Protein AF-A0A5C8T7D6-F1 (afdb_monomer)

Sequence (81 aa):
MSEPTEADVLARAKRTFIEKNHDDRAWDAGFTEREARHGHSVACLTELERQEYLEQARHELRTSSPAERLDRCKTGRKGIE

Structure (mmCIF, N/CA/C/O backbone):
data_AF-A0A5C8T7D6-F1
#
_entry.id   AF-A0A5C8T7D6-F1
#
loop_
_atom_site.group_PDB
_atom_site.id
_atom_site.type_symbol
_atom_site.label_atom_id
_atom_site.label_alt_id
_atom_site.label_comp_id
_atom_site.label_asym_id
_atom_site.label_entity_id
_atom_site.label_seq_id
_atom_site.pdbx_PDB_ins_code
_atom_site.Cartn_x
_atom_site.Cartn_y
_atom_site.Cartn_z
_atom_site.occupancy
_atom_site.B_iso_or_equiv
_atom_site.auth_seq_id
_atom_site.auth_comp_id
_atom_site.auth_asym_id
_atom_site.auth_atom_id
_atom_site.pdbx_PDB_model_num
ATOM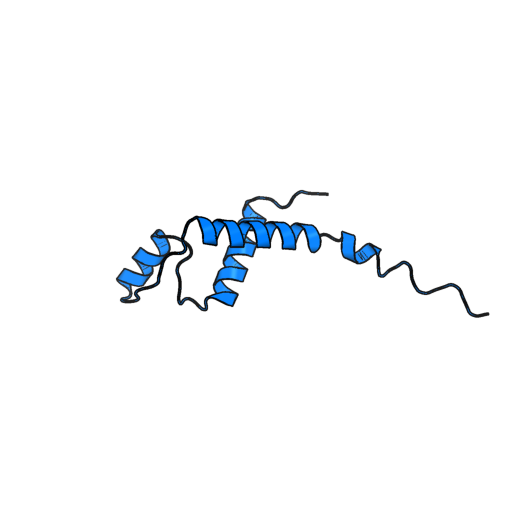 1 N N . MET A 1 1 ? 15.477 -0.429 -21.442 1.00 45.31 1 MET A N 1
ATOM 2 C CA . MET A 1 1 ? 15.141 -0.884 -20.079 1.00 45.31 1 MET A CA 1
ATOM 3 C C . MET A 1 1 ? 13.708 -0.464 -19.853 1.00 45.31 1 MET A C 1
ATOM 5 O O . MET A 1 1 ? 13.455 0.730 -19.924 1.00 45.31 1 MET A O 1
ATOM 9 N N . SER A 1 2 ? 12.774 -1.406 -19.746 1.00 56.66 2 SER A N 1
ATOM 10 C CA . SER A 1 2 ? 11.367 -1.060 -19.541 1.00 56.66 2 SER A CA 1
ATOM 11 C C . SER A 1 2 ? 11.211 -0.544 -18.120 1.00 56.66 2 SER A C 1
ATOM 13 O O . SER A 1 2 ? 11.554 -1.252 -17.174 1.00 56.66 2 SER A O 1
ATOM 15 N N . GLU A 1 3 ? 10.769 0.701 -17.974 1.00 62.75 3 GLU A N 1
ATOM 16 C CA . GLU A 1 3 ? 10.384 1.228 -16.671 1.00 62.75 3 GLU A CA 1
ATOM 17 C C . GLU A 1 3 ? 9.304 0.314 -16.068 1.00 62.75 3 GLU A C 1
ATOM 19 O O . GLU A 1 3 ? 8.445 -0.179 -16.811 1.00 62.75 3 GLU A O 1
ATOM 24 N N . PRO A 1 4 ? 9.352 0.025 -14.755 1.00 7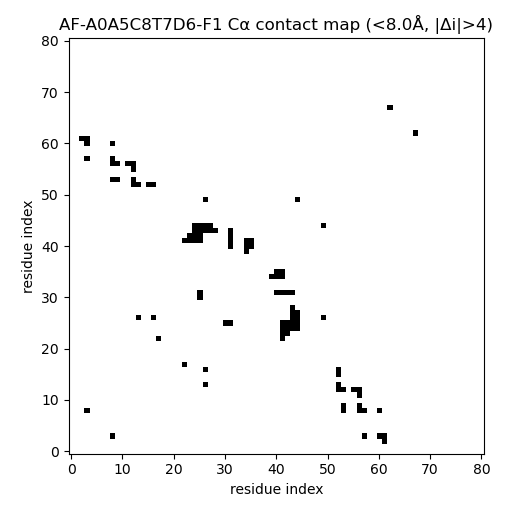0.62 4 PRO A N 1
ATOM 25 C CA . PRO A 1 4 ? 8.318 -0.775 -14.121 1.00 70.62 4 PRO A CA 1
ATOM 26 C C . PRO A 1 4 ? 6.979 -0.063 -14.294 1.00 70.62 4 PRO A C 1
ATOM 28 O O . PRO A 1 4 ? 6.826 1.100 -13.919 1.00 70.62 4 PRO A O 1
ATOM 31 N N . THR A 1 5 ? 6.021 -0.759 -14.902 1.00 82.75 5 THR A N 1
ATOM 32 C CA . THR A 1 5 ? 4.673 -0.216 -15.078 1.00 82.75 5 THR A CA 1
ATOM 33 C C . THR A 1 5 ? 4.017 0.001 -13.718 1.00 82.75 5 THR A C 1
ATOM 35 O O . THR A 1 5 ? 4.280 -0.736 -12.767 1.00 82.75 5 THR A O 1
ATOM 38 N N . GLU A 1 6 ? 3.126 0.987 -13.622 1.00 81.38 6 GLU A N 1
ATOM 39 C CA . GLU A 1 6 ? 2.392 1.275 -12.381 1.00 81.38 6 GLU A CA 1
ATOM 40 C C . GLU A 1 6 ? 1.644 0.044 -11.849 1.00 81.38 6 GLU A C 1
ATOM 42 O O . GLU A 1 6 ? 1.558 -0.159 -10.639 1.00 81.38 6 GLU A O 1
ATOM 47 N N . ALA A 1 7 ? 1.170 -0.827 -12.746 1.00 84.12 7 ALA A N 1
ATOM 48 C CA . ALA A 1 7 ? 0.550 -2.099 -12.391 1.00 84.12 7 ALA A CA 1
ATOM 49 C C . ALA A 1 7 ? 1.517 -3.055 -11.666 1.00 84.12 7 ALA A C 1
ATOM 51 O O . ALA A 1 7 ? 1.118 -3.708 -10.702 1.00 84.12 7 ALA A O 1
ATOM 52 N N . ASP A 1 8 ? 2.779 -3.114 -12.094 1.00 83.81 8 ASP A N 1
ATOM 53 C CA . ASP A 1 8 ? 3.811 -3.964 -11.490 1.00 83.81 8 ASP A CA 1
ATOM 54 C C . ASP A 1 8 ? 4.209 -3.442 -10.102 1.00 83.81 8 ASP A C 1
ATOM 56 O O . ASP A 1 8 ? 4.249 -4.194 -9.125 1.00 83.81 8 ASP A O 1
ATOM 60 N N . VAL A 1 9 ? 4.368 -2.116 -9.986 1.00 86.56 9 VAL A N 1
ATOM 61 C CA . VAL A 1 9 ? 4.604 -1.424 -8.709 1.00 86.56 9 VAL A CA 1
ATOM 62 C C . VAL A 1 9 ? 3.458 -1.697 -7.733 1.00 86.56 9 VAL A C 1
ATOM 64 O O . VAL A 1 9 ? 3.702 -2.079 -6.590 1.00 86.56 9 VAL A O 1
ATOM 67 N N . LEU A 1 10 ? 2.205 -1.573 -8.181 1.00 86.44 10 LEU A N 1
ATOM 68 C CA . LEU A 1 10 ? 1.020 -1.856 -7.367 1.00 86.44 10 LEU A CA 1
ATOM 69 C C . LEU A 1 10 ? 0.947 -3.322 -6.927 1.00 86.44 10 LEU A C 1
ATOM 71 O O . LEU A 1 10 ? 0.640 -3.595 -5.766 1.00 86.44 10 LEU A O 1
ATOM 75 N N . ALA A 1 11 ? 1.209 -4.268 -7.830 1.00 87.06 11 ALA A N 1
ATOM 76 C CA . ALA A 1 11 ? 1.185 -5.692 -7.513 1.00 87.06 11 ALA A CA 1
ATOM 77 C C . ALA A 1 11 ? 2.264 -6.056 -6.483 1.00 87.06 11 ALA A C 1
ATOM 79 O O . ALA A 1 11 ? 1.990 -6.782 -5.523 1.00 87.06 11 ALA A O 1
ATOM 80 N N . ARG A 1 12 ? 3.474 -5.510 -6.645 1.00 86.25 12 ARG A N 1
ATOM 81 C CA . ARG A 1 12 ? 4.583 -5.710 -5.710 1.00 86.25 12 ARG A CA 1
ATOM 82 C C . ARG A 1 12 ? 4.291 -5.076 -4.350 1.00 86.25 12 ARG A C 1
ATOM 84 O O . ARG A 1 12 ? 4.426 -5.760 -3.342 1.00 86.25 12 ARG A O 1
ATOM 91 N N . ALA A 1 13 ? 3.811 -3.833 -4.327 1.00 88.75 13 ALA A N 1
ATOM 92 C CA . ALA A 1 13 ? 3.456 -3.118 -3.102 1.00 88.75 13 ALA A CA 1
ATOM 93 C C . ALA A 1 13 ? 2.384 -3.863 -2.290 1.00 88.75 13 ALA A C 1
ATOM 95 O O . ALA A 1 13 ? 2.567 -4.100 -1.097 1.00 88.75 13 ALA A O 1
ATOM 96 N N . LYS A 1 14 ? 1.309 -4.324 -2.947 1.00 85.56 14 LYS A N 1
ATOM 97 C CA . LYS A 1 14 ? 0.254 -5.130 -2.307 1.00 85.56 14 LYS A CA 1
ATOM 98 C C . LYS A 1 14 ? 0.787 -6.442 -1.737 1.00 85.56 14 LYS A C 1
ATOM 100 O O . LYS A 1 14 ? 0.363 -6.862 -0.667 1.00 85.56 14 LYS A O 1
ATOM 105 N N . ARG A 1 15 ? 1.723 -7.092 -2.430 1.00 84.94 15 ARG A N 1
ATOM 106 C CA . ARG A 1 15 ? 2.331 -8.340 -1.960 1.00 84.94 15 ARG A CA 1
ATOM 107 C C . ARG A 1 15 ? 3.193 -8.119 -0.714 1.00 84.94 15 ARG A C 1
ATOM 109 O O . ARG A 1 15 ? 3.039 -8.862 0.249 1.00 84.94 15 ARG A O 1
ATOM 116 N N . THR A 1 16 ? 4.031 -7.082 -0.709 1.00 84.44 16 THR A N 1
ATOM 117 C CA . THR A 1 16 ? 4.832 -6.691 0.465 1.00 84.44 16 THR A CA 1
ATOM 118 C C . THR A 1 16 ? 3.939 -6.291 1.638 1.00 84.44 16 THR A C 1
ATOM 120 O O . THR A 1 16 ? 4.229 -6.622 2.784 1.00 84.44 16 THR A O 1
ATOM 123 N N . PHE A 1 17 ? 2.826 -5.613 1.360 1.00 84.06 17 PHE A N 1
ATOM 124 C CA . PHE A 1 17 ? 1.832 -5.274 2.367 1.00 84.06 17 PHE A CA 1
ATOM 125 C C . PHE A 1 17 ? 1.230 -6.516 3.036 1.00 84.06 17 PHE A C 1
ATOM 127 O O . PHE A 1 17 ? 1.244 -6.591 4.263 1.00 84.06 17 PHE A O 1
ATOM 134 N N . ILE A 1 18 ? 0.762 -7.494 2.252 1.00 83.56 18 ILE A N 1
ATOM 135 C CA . ILE A 1 18 ? 0.202 -8.754 2.773 1.00 83.56 18 ILE A CA 1
ATOM 136 C C . ILE A 1 18 ? 1.249 -9.494 3.615 1.00 83.56 18 ILE A C 1
ATOM 138 O O . ILE A 1 18 ? 0.950 -9.940 4.719 1.00 83.56 18 ILE A O 1
ATOM 142 N N . GLU A 1 19 ? 2.489 -9.570 3.127 1.00 82.31 19 GLU A N 1
ATOM 143 C CA . GLU A 1 19 ? 3.592 -10.232 3.831 1.00 82.31 19 GLU A C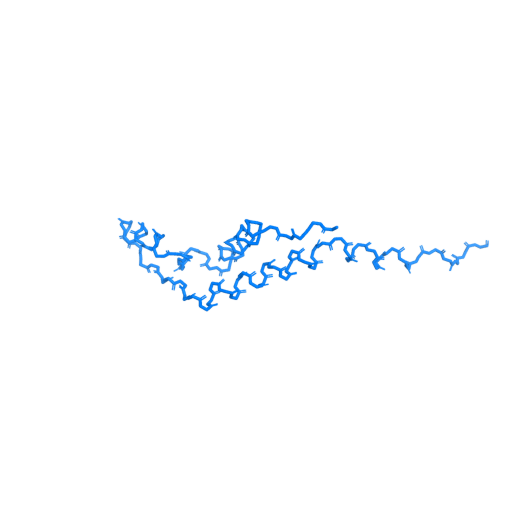A 1
ATOM 144 C C . GLU A 1 19 ? 3.927 -9.558 5.170 1.00 82.31 19 GLU A C 1
ATOM 146 O O . GLU A 1 19 ? 4.193 -10.251 6.146 1.00 82.31 19 GLU A O 1
ATOM 151 N N . LYS A 1 20 ? 3.890 -8.220 5.240 1.00 79.62 20 LYS A N 1
ATOM 152 C CA . LYS A 1 20 ? 4.225 -7.475 6.464 1.00 79.62 20 LYS A CA 1
ATOM 153 C C . LYS A 1 20 ? 3.080 -7.340 7.465 1.00 79.62 20 LYS A C 1
ATOM 155 O O . LYS A 1 20 ? 3.352 -7.226 8.655 1.00 79.62 20 LYS A O 1
ATOM 160 N N . ASN A 1 21 ? 1.833 -7.279 6.999 1.00 77.38 21 ASN A N 1
ATOM 161 C CA . ASN A 1 21 ? 0.679 -6.941 7.842 1.00 77.38 21 ASN A CA 1
ATOM 162 C C . ASN A 1 21 ? -0.194 -8.157 8.177 1.00 77.38 21 ASN A C 1
ATOM 164 O O . ASN A 1 21 ? -1.066 -8.022 9.023 1.00 77.38 21 ASN A O 1
ATOM 168 N N . HIS A 1 22 ? 0.035 -9.328 7.562 1.00 69.12 22 HIS A N 1
ATOM 169 C CA . HIS A 1 22 ? -0.665 -10.581 7.889 1.00 69.12 22 HIS A CA 1
ATOM 170 C C . HIS A 1 22 ? -2.202 -10.447 7.979 1.00 69.12 22 HIS A C 1
ATOM 172 O O . HIS A 1 22 ? -2.818 -11.040 8.858 1.00 69.12 22 HIS A O 1
ATOM 178 N N . ASP A 1 23 ? -2.817 -9.669 7.080 1.00 64.56 23 ASP A N 1
ATOM 179 C CA . ASP A 1 23 ? -4.270 -9.393 7.050 1.00 64.56 23 ASP A CA 1
ATOM 180 C C . ASP A 1 23 ? -4.839 -8.585 8.239 1.00 64.56 23 ASP A C 1
ATOM 182 O O . ASP A 1 23 ? -6.039 -8.339 8.303 1.00 64.56 23 ASP A O 1
ATOM 186 N N . ASP A 1 24 ? -4.000 -8.077 9.146 1.00 73.94 24 ASP A N 1
ATOM 187 C CA . ASP A 1 24 ? -4.447 -7.251 10.283 1.00 73.94 24 ASP A CA 1
ATOM 188 C C . ASP A 1 24 ? -4.898 -5.838 9.849 1.00 73.94 24 ASP A C 1
ATOM 190 O O . ASP A 1 24 ? -5.662 -5.144 10.525 1.00 73.94 24 ASP A O 1
ATOM 194 N N . ARG A 1 25 ? -4.441 -5.399 8.670 1.00 76.38 25 ARG A N 1
ATOM 195 C CA . ARG A 1 25 ? -4.721 -4.072 8.103 1.00 76.38 25 ARG A CA 1
ATOM 196 C C . ARG A 1 25 ? -5.255 -4.182 6.683 1.00 76.38 25 ARG A C 1
ATOM 198 O O . ARG A 1 25 ? -4.969 -5.136 5.962 1.00 76.38 25 ARG A O 1
ATOM 205 N N . ALA A 1 26 ? -5.976 -3.151 6.248 1.00 81.12 26 ALA A N 1
ATOM 206 C CA . ALA A 1 26 ? -6.551 -3.070 4.910 1.00 81.12 26 ALA A CA 1
ATOM 207 C C . ALA A 1 26 ? -5.798 -2.088 4.006 1.00 81.12 26 ALA A C 1
ATOM 209 O O . ALA A 1 26 ? -5.518 -0.950 4.382 1.00 81.12 26 ALA A O 1
ATOM 210 N N . TRP A 1 27 ? -5.535 -2.519 2.769 1.00 78.75 27 TRP A N 1
ATOM 211 C CA . TRP A 1 27 ? -4.897 -1.694 1.736 1.00 78.75 27 TRP A CA 1
ATOM 212 C C . TRP A 1 27 ? -5.798 -0.557 1.225 1.00 78.75 27 TRP A C 1
ATOM 214 O O . TRP A 1 27 ? -5.306 0.476 0.777 1.00 78.75 27 TRP A O 1
ATOM 224 N N . ASP A 1 28 ? -7.117 -0.763 1.242 1.00 78.25 28 ASP A N 1
ATOM 225 C CA . ASP A 1 28 ? -8.103 0.184 0.723 1.00 78.25 28 ASP A CA 1
ATOM 226 C C . ASP A 1 28 ? -9.405 0.096 1.529 1.00 78.25 28 ASP A C 1
ATOM 228 O O . ASP A 1 28 ? -9.750 -0.973 2.041 1.00 78.25 28 ASP A O 1
ATOM 232 N N . ALA A 1 29 ? -10.150 1.200 1.595 1.00 67.88 29 ALA A N 1
ATOM 233 C CA . ALA A 1 29 ? -11.426 1.272 2.302 1.00 67.88 29 ALA A CA 1
ATOM 234 C C . ALA A 1 29 ? -12.450 0.251 1.774 1.00 67.88 29 ALA A C 1
ATOM 236 O O . ALA A 1 29 ? -13.249 -0.275 2.548 1.00 67.88 29 ALA A O 1
ATOM 237 N N . GLY A 1 30 ? -12.383 -0.101 0.483 1.00 70.19 30 GLY A N 1
ATOM 238 C CA . GLY A 1 30 ? -13.229 -1.155 -0.083 1.00 70.19 30 GLY A CA 1
ATOM 2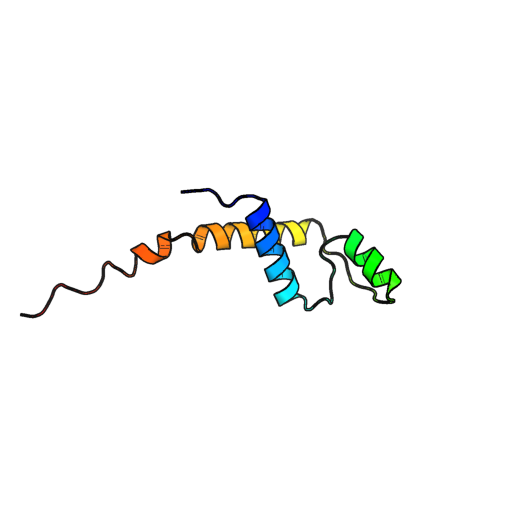39 C C . GLY A 1 30 ? -12.955 -2.549 0.500 1.00 70.19 30 GLY A C 1
ATOM 240 O O . GLY A 1 30 ? -13.856 -3.386 0.549 1.00 70.19 30 GLY A O 1
ATOM 241 N N . PHE A 1 31 ? -11.730 -2.806 0.969 1.00 68.56 31 PHE A N 1
ATOM 242 C CA . PHE A 1 31 ? -11.379 -4.059 1.639 1.00 68.56 31 PHE A CA 1
ATOM 243 C C . PHE A 1 31 ? -11.859 -4.056 3.092 1.00 68.56 31 PHE A C 1
ATOM 245 O O . PHE A 1 31 ? -12.446 -5.035 3.545 1.00 68.56 31 PHE A O 1
ATOM 252 N N . THR A 1 32 ? -11.717 -2.921 3.779 1.00 73.00 32 THR A N 1
ATOM 253 C CA . THR A 1 32 ? -12.240 -2.716 5.137 1.00 73.00 32 THR A CA 1
ATOM 254 C C . THR A 1 32 ? -13.746 -2.912 5.211 1.00 73.00 32 THR A C 1
ATOM 256 O O . THR A 1 32 ? -14.224 -3.563 6.131 1.00 73.00 32 THR A O 1
ATOM 259 N N . GLU A 1 33 ? -14.513 -2.409 4.238 1.00 74.19 33 GLU A N 1
ATOM 260 C CA . GLU A 1 33 ? -15.967 -2.613 4.218 1.00 74.19 33 GLU A CA 1
ATOM 261 C C . GLU A 1 33 ? -16.336 -4.094 4.025 1.00 74.19 33 GLU A C 1
ATOM 263 O O . GLU A 1 33 ? -17.311 -4.578 4.602 1.00 74.19 33 GLU A O 1
ATOM 268 N N . ARG A 1 34 ? -15.550 -4.842 3.239 1.00 74.12 34 ARG A N 1
ATOM 269 C CA . ARG A 1 34 ? -15.750 -6.284 3.058 1.00 74.12 34 ARG A CA 1
ATOM 270 C C . ARG A 1 34 ? -15.429 -7.047 4.343 1.00 74.12 34 ARG A C 1
ATOM 272 O O . ARG A 1 34 ? -16.273 -7.824 4.775 1.00 74.12 34 ARG A O 1
ATOM 279 N N . GLU A 1 35 ? -14.291 -6.785 4.977 1.00 73.44 35 GLU A N 1
ATOM 280 C CA . GLU A 1 35 ? -13.917 -7.413 6.254 1.00 73.44 35 GLU A CA 1
ATOM 281 C C . GLU A 1 35 ? -14.897 -7.056 7.379 1.00 73.44 35 GLU A C 1
ATOM 283 O O . GLU A 1 35 ? -15.325 -7.931 8.133 1.00 73.44 35 GLU A O 1
ATOM 288 N N . ALA A 1 36 ? -15.387 -5.814 7.415 1.00 75.12 36 ALA A N 1
ATOM 289 C CA . ALA A 1 36 ? -16.414 -5.390 8.362 1.00 75.12 36 ALA A CA 1
ATOM 290 C C . ALA A 1 36 ? -17.713 -6.202 8.215 1.00 75.12 36 ALA A C 1
ATOM 292 O O . ALA A 1 36 ? -18.353 -6.527 9.216 1.00 75.12 36 ALA A O 1
ATOM 293 N N . ARG A 1 37 ? -18.087 -6.606 6.990 1.00 77.94 37 ARG A N 1
ATOM 294 C CA . ARG A 1 37 ? -19.230 -7.514 6.752 1.00 77.94 37 ARG A CA 1
ATOM 295 C C . ARG A 1 37 ? -18.974 -8.937 7.250 1.00 77.94 37 ARG A C 1
ATOM 297 O O . ARG A 1 37 ? -19.933 -9.636 7.564 1.00 77.94 37 ARG A O 1
ATOM 304 N N . HIS A 1 38 ? -17.714 -9.356 7.333 1.00 78.19 38 HIS A N 1
ATOM 305 C CA . HIS A 1 38 ? -17.300 -10.624 7.938 1.00 78.19 38 HIS A CA 1
ATOM 306 C C . HIS A 1 38 ? -17.119 -10.528 9.466 1.00 78.19 38 HIS A C 1
ATOM 308 O O . HIS A 1 38 ? -16.849 -11.537 10.111 1.00 78.19 38 HIS A O 1
ATOM 314 N N . GLY A 1 39 ? -17.327 -9.346 10.063 1.00 71.25 39 GLY A N 1
ATOM 315 C CA . GLY A 1 39 ? -17.164 -9.104 11.500 1.00 71.25 39 GLY A CA 1
ATOM 316 C C . GLY A 1 39 ? -15.725 -8.786 11.917 1.00 71.25 39 GLY A C 1
ATOM 317 O O . GLY A 1 39 ? -15.425 -8.780 13.108 1.00 71.25 39 GLY A O 1
ATOM 318 N N . HIS A 1 40 ? -14.840 -8.527 10.953 1.00 73.56 40 HIS A N 1
ATOM 319 C CA . HIS A 1 40 ? -13.437 -8.196 11.168 1.00 73.56 40 HIS A CA 1
ATOM 320 C C . HIS A 1 40 ? -13.238 -6.681 11.055 1.00 73.56 40 HIS A C 1
ATOM 322 O O . HIS A 1 40 ? -13.680 -6.048 10.098 1.00 73.56 40 HIS A O 1
ATOM 328 N N . SER A 1 41 ? -12.579 -6.079 12.045 1.00 66.94 41 SER A N 1
ATOM 329 C CA . SER A 1 41 ? -12.342 -4.633 12.085 1.00 66.94 41 SER A CA 1
ATOM 330 C C . SER A 1 41 ? -10.865 -4.352 11.829 1.00 66.94 41 SER A C 1
ATOM 332 O O . SER A 1 41 ? -10.071 -4.288 12.761 1.00 66.94 41 SER A O 1
ATOM 334 N N . VAL A 1 42 ? -10.506 -4.203 10.556 1.00 72.69 42 VAL A N 1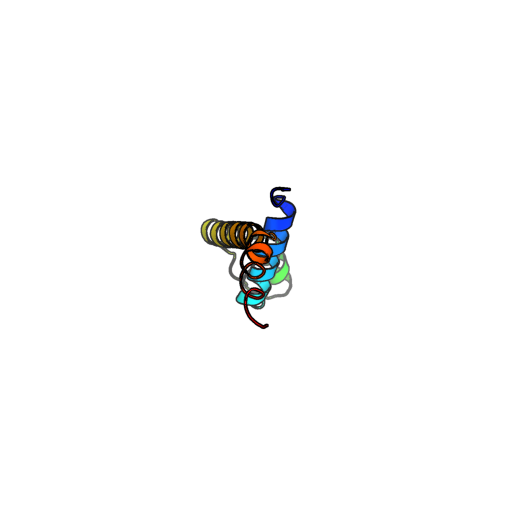
ATOM 335 C CA . VAL A 1 42 ? -9.131 -3.934 10.108 1.00 72.69 42 VAL A CA 1
ATOM 336 C C . VAL A 1 42 ? -8.898 -2.435 9.924 1.00 72.69 42 VAL A C 1
ATOM 338 O O . VAL A 1 42 ? -9.755 -1.710 9.414 1.00 72.69 42 VAL A O 1
ATOM 341 N N . ALA A 1 43 ? -7.730 -1.941 10.336 1.00 76.38 43 ALA A N 1
ATOM 342 C CA . ALA A 1 43 ? -7.381 -0.535 10.147 1.00 76.38 43 ALA A CA 1
ATOM 343 C C . ALA A 1 43 ? -6.983 -0.272 8.685 1.00 76.38 43 ALA A C 1
ATOM 345 O O . ALA A 1 43 ? -6.082 -0.930 8.159 1.00 76.38 43 ALA A O 1
ATOM 346 N N . CYS A 1 44 ? -7.616 0.712 8.036 1.00 77.50 44 CYS A N 1
ATOM 347 C CA . CYS A 1 44 ? -7.180 1.190 6.722 1.00 77.50 44 CYS A CA 1
ATOM 348 C C . CYS A 1 44 ? -5.765 1.771 6.808 1.00 77.50 44 CYS A C 1
ATOM 350 O O . CYS A 1 44 ? -5.448 2.509 7.746 1.00 77.50 44 CYS A O 1
ATOM 352 N N . LEU A 1 45 ? -4.940 1.502 5.798 1.00 78.75 45 LEU A N 1
ATOM 353 C CA . LEU A 1 45 ? -3.742 2.298 5.566 1.00 78.75 45 LEU A CA 1
ATOM 354 C C . LEU A 1 45 ? -4.116 3.753 5.283 1.00 78.75 45 LEU A C 1
ATOM 356 O O . LEU A 1 45 ? -5.078 4.043 4.565 1.00 78.75 45 LEU A O 1
ATOM 360 N N . THR A 1 46 ? -3.313 4.663 5.821 1.00 82.44 46 THR A N 1
ATOM 361 C CA . THR A 1 46 ? -3.350 6.066 5.417 1.00 82.44 46 THR A CA 1
ATOM 362 C C . THR A 1 46 ? -2.767 6.242 4.014 1.00 82.44 46 THR A C 1
ATOM 364 O O . THR A 1 46 ? -2.026 5.397 3.504 1.00 82.44 46 THR A O 1
ATOM 367 N N . GLU A 1 47 ? -3.094 7.365 3.375 1.00 81.88 47 GLU A N 1
ATOM 368 C CA . GLU A 1 47 ? -2.593 7.695 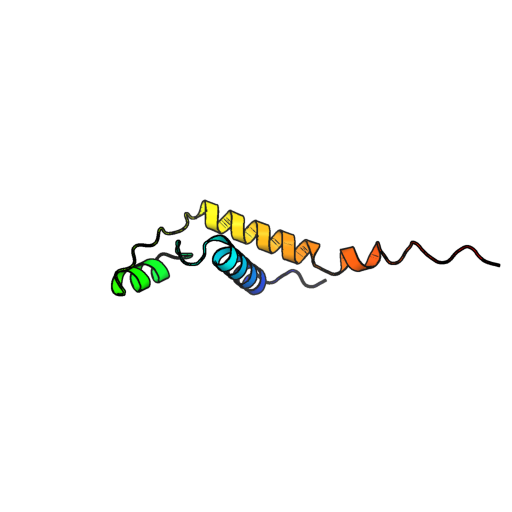2.035 1.00 81.88 47 GLU A CA 1
ATOM 369 C C . GLU A 1 47 ? -1.055 7.775 2.002 1.00 81.88 47 GLU A C 1
ATOM 371 O O . GLU A 1 47 ? -0.430 7.301 1.052 1.00 81.88 47 GLU A O 1
ATOM 376 N N . LEU A 1 48 ? -0.455 8.257 3.099 1.00 85.25 48 LEU A N 1
ATOM 377 C CA . LEU A 1 48 ? 0.993 8.308 3.296 1.00 85.25 48 LEU A CA 1
ATOM 378 C C . LEU A 1 48 ? 1.615 6.907 3.315 1.00 85.25 48 LEU A C 1
ATOM 380 O O . LEU A 1 48 ? 2.515 6.629 2.529 1.00 85.25 48 LEU A O 1
ATOM 384 N N . GLU A 1 49 ? 1.100 6.001 4.149 1.00 85.12 49 GLU A N 1
ATOM 385 C CA . GLU A 1 49 ? 1.625 4.632 4.232 1.00 85.12 49 GLU A CA 1
ATOM 386 C C . GLU A 1 49 ? 1.509 3.914 2.880 1.00 85.12 49 GLU A C 1
ATOM 388 O O . GLU A 1 49 ? 2.413 3.193 2.458 1.00 85.12 49 GLU A O 1
ATOM 393 N N . ARG A 1 50 ? 0.408 4.139 2.152 1.00 84.81 50 ARG A N 1
ATOM 394 C CA . ARG A 1 50 ? 0.228 3.599 0.800 1.00 84.81 50 ARG A CA 1
ATOM 395 C C . ARG A 1 50 ? 1.300 4.116 -0.163 1.00 84.81 50 ARG A C 1
ATOM 397 O O . ARG A 1 50 ? 1.802 3.326 -0.965 1.00 84.81 50 ARG A O 1
ATOM 404 N N . GLN A 1 51 ? 1.665 5.397 -0.090 1.00 86.31 51 GLN A N 1
ATOM 405 C CA . GLN A 1 51 ? 2.776 5.944 -0.874 1.00 86.31 51 GLN A CA 1
ATOM 406 C C . GLN A 1 51 ? 4.110 5.306 -0.491 1.00 86.31 51 GLN A C 1
ATOM 408 O O . GLN A 1 51 ? 4.843 4.913 -1.395 1.00 86.31 51 GLN A O 1
ATOM 413 N N . GLU A 1 52 ? 4.390 5.096 0.796 1.00 89.50 52 GLU A N 1
ATOM 414 C CA . GLU A 1 52 ? 5.631 4.442 1.237 1.00 89.50 52 GLU A CA 1
ATOM 415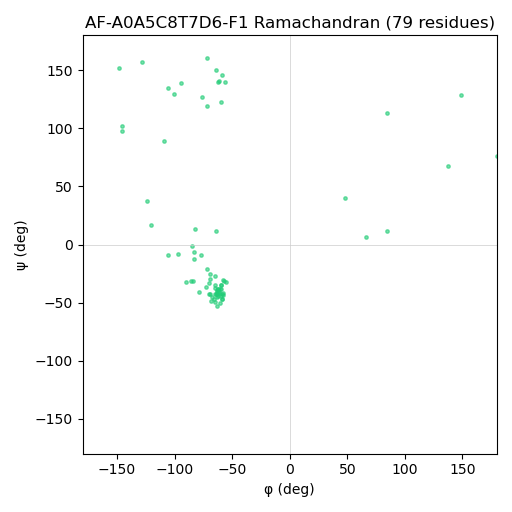 C C . GLU A 1 52 ? 5.782 3.033 0.639 1.00 89.50 52 GLU A C 1
ATOM 417 O O . GLU A 1 52 ? 6.841 2.682 0.112 1.00 89.50 52 GLU A O 1
ATOM 422 N N . TYR A 1 53 ? 4.708 2.234 0.623 1.00 87.69 53 TYR A N 1
ATOM 423 C CA . TYR A 1 53 ? 4.728 0.912 -0.016 1.00 87.69 53 TYR A CA 1
ATOM 424 C C . TYR A 1 53 ? 4.935 0.986 -1.536 1.00 87.69 53 TYR A C 1
ATOM 426 O O . TYR A 1 53 ? 5.628 0.136 -2.102 1.00 87.69 53 TYR A O 1
ATOM 434 N N . L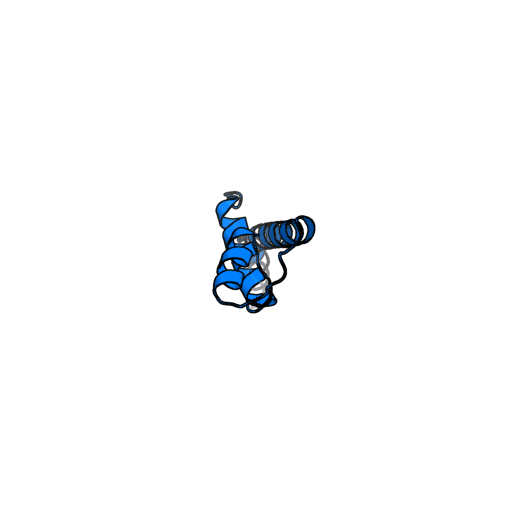EU A 1 54 ? 4.351 1.982 -2.210 1.00 88.31 54 LEU A N 1
ATOM 435 C CA . LEU A 1 54 ? 4.526 2.186 -3.652 1.00 88.31 54 LEU A CA 1
ATOM 436 C C . LEU A 1 54 ? 5.948 2.637 -3.994 1.00 88.31 54 LEU A C 1
ATOM 438 O O . LEU A 1 54 ? 6.537 2.132 -4.949 1.00 88.31 54 LEU A O 1
ATOM 442 N N . GLU A 1 55 ? 6.515 3.555 -3.216 1.00 88.62 55 GLU A N 1
ATOM 443 C CA . GLU A 1 55 ? 7.893 4.011 -3.385 1.00 88.62 55 GLU A CA 1
ATOM 444 C C . GLU A 1 55 ? 8.883 2.881 -3.128 1.00 88.62 55 GLU A C 1
ATOM 446 O O . GLU A 1 55 ? 9.799 2.678 -3.929 1.00 88.62 55 GLU A O 1
ATOM 451 N N . GLN A 1 56 ? 8.656 2.080 -2.085 1.00 87.31 56 GLN A N 1
ATOM 452 C CA . GLN A 1 56 ? 9.488 0.918 -1.813 1.00 87.31 56 GLN A CA 1
ATOM 453 C C . GLN A 1 56 ? 9.398 -0.117 -2.940 1.00 87.31 56 GLN A C 1
ATOM 455 O O . GLN A 1 56 ? 10.432 -0.570 -3.427 1.00 87.31 56 GLN A O 1
ATOM 460 N N . ALA A 1 57 ? 8.196 -0.434 -3.427 1.00 88.69 57 ALA A N 1
ATOM 461 C CA . ALA A 1 57 ? 8.017 -1.340 -4.560 1.00 88.69 57 ALA A CA 1
ATOM 462 C C . ALA A 1 57 ? 8.691 -0.812 -5.835 1.00 88.69 57 ALA A C 1
ATOM 464 O O . ALA A 1 57 ? 9.348 -1.566 -6.553 1.00 88.69 57 ALA A O 1
ATOM 465 N N . ARG A 1 58 ? 8.583 0.493 -6.106 1.00 86.56 58 ARG A N 1
ATOM 466 C CA . ARG A 1 58 ? 9.253 1.141 -7.240 1.00 86.56 58 ARG A CA 1
ATOM 467 C C . ARG A 1 58 ? 10.769 1.049 -7.110 1.00 86.56 58 ARG A C 1
ATOM 469 O O . ARG A 1 58 ? 11.446 0.778 -8.102 1.00 86.56 58 ARG A O 1
ATOM 476 N N . HIS A 1 59 ? 11.297 1.259 -5.908 1.00 85.38 59 HIS A N 1
ATOM 477 C CA . HIS A 1 59 ? 12.719 1.127 -5.628 1.00 85.38 59 HIS A CA 1
ATOM 478 C C . HIS A 1 59 ? 13.181 -0.323 -5.804 1.00 85.38 59 HIS A C 1
ATOM 480 O O . HIS A 1 59 ? 14.119 -0.557 -6.557 1.00 85.38 59 HIS A O 1
ATOM 486 N N . GLU A 1 60 ? 12.483 -1.298 -5.217 1.00 83.00 60 GLU A N 1
ATOM 487 C CA . GLU A 1 60 ? 12.782 -2.729 -5.355 1.00 83.00 60 GLU A CA 1
ATOM 488 C C . GLU A 1 60 ? 12.753 -3.207 -6.810 1.00 83.00 60 GLU A C 1
ATOM 490 O O . GLU A 1 60 ? 13.620 -3.977 -7.210 1.00 83.00 60 GLU A O 1
ATOM 495 N N . LEU A 1 61 ? 11.788 -2.765 -7.621 1.00 81.06 61 LEU A N 1
ATOM 496 C CA . LEU A 1 61 ? 11.710 -3.123 -9.043 1.00 81.06 61 LEU A CA 1
ATOM 497 C C . LEU A 1 61 ? 12.827 -2.465 -9.864 1.00 81.06 61 LEU A C 1
ATOM 499 O O . LEU A 1 61 ? 13.349 -3.050 -10.820 1.00 81.06 61 LEU A O 1
ATOM 503 N N . ARG A 1 62 ? 13.233 -1.254 -9.472 1.00 78.75 62 ARG A N 1
ATOM 504 C CA . ARG A 1 62 ? 14.348 -0.534 -10.089 1.00 78.75 62 ARG A CA 1
ATOM 505 C C . ARG A 1 62 ? 15.704 -1.137 -9.716 1.00 78.75 62 ARG A C 1
ATOM 507 O O . ARG A 1 62 ? 16.577 -1.182 -10.577 1.00 78.75 62 ARG A O 1
ATOM 514 N N . THR A 1 63 ? 15.881 -1.619 -8.486 1.00 72.81 63 THR A N 1
ATOM 515 C CA . THR A 1 63 ? 17.127 -2.254 -8.019 1.00 72.81 63 THR A CA 1
ATOM 516 C C . THR A 1 63 ? 17.201 -3.745 -8.348 1.00 72.81 63 THR A C 1
ATOM 518 O O . THR A 1 63 ? 18.280 -4.236 -8.652 1.00 72.81 63 THR A O 1
ATOM 521 N N . SER A 1 64 ? 16.070 -4.458 -8.388 1.00 61.94 64 SER A N 1
ATOM 522 C CA . SER A 1 64 ? 15.992 -5.858 -8.850 1.00 61.94 64 SER A CA 1
ATOM 523 C C . SER A 1 64 ? 16.033 -5.996 -10.373 1.00 61.94 64 SER A C 1
ATOM 525 O O . SER A 1 64 ? 16.151 -7.108 -10.890 1.00 61.94 64 SER A O 1
ATOM 527 N N . SER A 1 65 ? 15.955 -4.887 -11.117 1.00 52.38 65 SER A N 1
ATOM 528 C CA . SER A 1 65 ? 16.340 -4.878 -12.528 1.00 52.38 65 SER A CA 1
ATOM 529 C C . SER A 1 65 ? 17.813 -5.305 -12.655 1.00 52.38 65 SER A C 1
ATOM 531 O O . SER A 1 65 ? 18.617 -4.988 -11.783 1.00 52.38 65 SER A O 1
ATOM 533 N N . PRO A 1 66 ? 18.216 -6.011 -13.728 1.00 52.81 66 PRO A N 1
ATOM 534 C CA . PRO A 1 66 ? 19.469 -6.780 -13.817 1.00 52.81 66 PRO A CA 1
ATOM 535 C C . PRO A 1 66 ? 20.790 -5.983 -13.731 1.00 52.81 66 PRO A C 1
ATOM 537 O O . PRO A 1 66 ? 21.852 -6.550 -13.988 1.00 52.81 66 PRO A O 1
ATOM 540 N N . ALA A 1 67 ? 20.765 -4.704 -13.353 1.00 50.22 67 ALA A N 1
ATOM 541 C CA . ALA A 1 67 ? 21.954 -3.906 -13.079 1.00 50.22 67 ALA A CA 1
ATOM 542 C C . ALA A 1 67 ? 22.847 -4.540 -11.993 1.00 50.22 67 ALA A C 1
ATOM 544 O O . ALA A 1 67 ? 24.067 -4.483 -12.110 1.00 50.22 67 ALA A O 1
ATOM 545 N N . GLU A 1 68 ? 22.276 -5.263 -11.023 1.00 48.75 68 GLU A N 1
ATOM 546 C CA . GLU A 1 68 ? 23.064 -5.981 -10.004 1.00 48.75 68 GLU A CA 1
ATOM 547 C C . GLU A 1 68 ? 23.569 -7.367 -10.454 1.00 48.75 68 GLU A C 1
ATOM 549 O O . GLU A 1 68 ? 24.378 -7.997 -9.771 1.00 48.75 68 GLU A O 1
ATOM 554 N N . ARG A 1 69 ? 23.170 -7.860 -11.638 1.00 46.94 69 ARG A N 1
ATOM 555 C CA . ARG A 1 69 ? 23.783 -9.067 -12.228 1.00 46.94 69 ARG A CA 1
ATOM 556 C C . ARG A 1 69 ? 25.070 -8.775 -12.994 1.00 46.94 69 ARG A C 1
ATOM 558 O O . ARG A 1 69 ? 25.789 -9.730 -13.293 1.00 46.94 69 ARG A O 1
ATOM 565 N N . LEU A 1 70 ? 25.380 -7.508 -13.286 1.00 50.03 70 LEU A N 1
ATOM 566 C CA . LEU A 1 70 ? 26.589 -7.140 -14.030 1.00 50.03 70 LEU A CA 1
ATOM 567 C C . LEU A 1 70 ? 27.783 -6.715 -13.164 1.00 50.03 70 LEU A C 1
ATOM 569 O O . LEU A 1 70 ? 28.877 -6.609 -13.711 1.00 50.03 70 LEU A O 1
ATOM 573 N N . ASP A 1 71 ? 27.626 -6.550 -11.846 1.00 48.44 71 ASP A N 1
ATOM 574 C CA . ASP A 1 71 ? 28.769 -6.237 -10.970 1.00 48.44 71 ASP A CA 1
ATOM 575 C C . ASP A 1 71 ? 29.450 -7.506 -10.419 1.00 48.44 71 ASP A C 1
ATOM 577 O O . ASP A 1 71 ? 30.675 -7.608 -10.362 1.00 48.44 71 ASP A O 1
ATOM 581 N N . ARG A 1 72 ? 28.689 -8.589 -10.185 1.00 48.88 72 ARG A N 1
ATOM 582 C CA . ARG A 1 72 ? 29.256 -9.885 -9.750 1.00 48.88 72 ARG A CA 1
ATOM 583 C C . ARG A 1 72 ? 29.817 -10.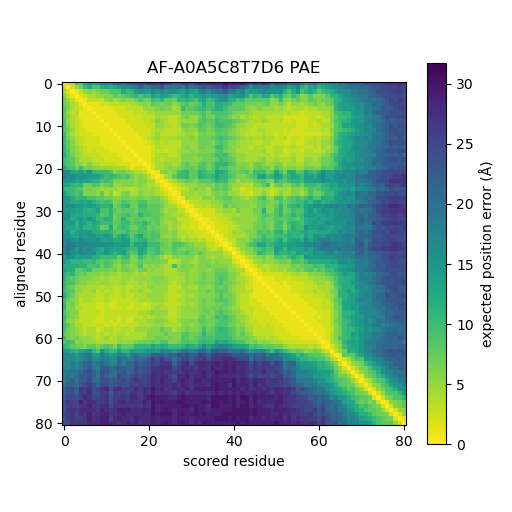757 -10.888 1.00 48.88 72 ARG A C 1
ATOM 585 O O . ARG A 1 72 ? 30.067 -11.941 -10.689 1.00 48.88 72 ARG A O 1
ATOM 592 N N . CYS A 1 73 ? 30.010 -10.208 -12.089 1.00 46.59 73 CYS A N 1
ATOM 593 C CA . CYS A 1 73 ? 30.616 -10.930 -13.218 1.00 46.59 73 CYS A CA 1
ATOM 594 C C . CYS A 1 73 ? 31.899 -10.264 -13.748 1.00 46.59 73 CYS A C 1
ATOM 596 O O . CYS A 1 73 ? 32.360 -10.581 -14.843 1.00 46.59 73 CYS A O 1
ATOM 598 N N . LYS A 1 74 ? 32.502 -9.360 -12.963 1.00 51.22 74 LYS A N 1
ATOM 599 C CA . LYS A 1 74 ? 33.834 -8.790 -13.218 1.00 51.22 74 LYS A CA 1
ATOM 600 C C . LYS A 1 74 ? 34.792 -8.996 -12.040 1.00 51.22 74 LYS A C 1
ATOM 602 O O . LYS A 1 74 ? 35.623 -8.153 -11.742 1.00 51.22 74 LYS A O 1
ATOM 607 N N . THR A 1 75 ? 34.736 -10.132 -11.353 1.00 55.81 75 THR A N 1
ATOM 608 C CA . THR A 1 75 ? 35.846 -10.553 -10.483 1.00 55.81 75 THR A CA 1
ATOM 609 C C . THR A 1 75 ? 35.952 -12.065 -10.525 1.00 55.81 75 THR A C 1
ATOM 611 O O . THR A 1 75 ? 35.154 -12.770 -9.921 1.00 55.81 75 THR A O 1
ATOM 614 N N . GLY A 1 76 ? 36.926 -12.563 -11.285 1.00 54.19 76 GLY A N 1
ATOM 615 C CA . GLY A 1 76 ? 37.276 -13.981 -11.284 1.00 54.19 76 GLY A CA 1
ATOM 616 C C . GLY A 1 76 ? 37.540 -14.551 -12.668 1.00 54.19 76 GLY A C 1
ATOM 617 O O . GLY A 1 76 ? 36.764 -15.374 -13.137 1.00 54.19 76 GLY A O 1
ATOM 618 N N . ARG A 1 77 ? 38.630 -14.111 -13.311 1.00 54.50 77 ARG A N 1
ATOM 619 C CA . ARG A 1 77 ? 39.541 -14.957 -14.114 1.00 54.50 77 ARG A CA 1
ATOM 620 C C . ARG A 1 77 ? 40.663 -14.099 -14.700 1.00 54.50 77 ARG A C 1
ATOM 622 O O . ARG A 1 77 ? 40.668 -13.749 -15.875 1.00 54.50 77 ARG A O 1
ATOM 629 N N . LYS A 1 78 ? 41.622 -13.744 -13.847 1.00 52.19 78 LYS A N 1
ATOM 630 C CA . LYS A 1 78 ? 42.988 -13.440 -14.278 1.00 52.19 78 LYS A CA 1
ATOM 631 C C . LYS A 1 78 ? 43.939 -13.915 -13.188 1.00 52.19 78 LYS A C 1
ATOM 633 O O . LYS A 1 78 ? 44.091 -13.252 -12.171 1.00 52.19 78 LYS A O 1
ATOM 638 N N . GLY A 1 79 ? 44.495 -15.099 -13.397 1.00 55.62 79 GLY A N 1
ATOM 639 C CA . GLY A 1 79 ? 45.473 -15.729 -12.518 1.00 55.62 79 GLY A CA 1
ATOM 640 C C . GLY A 1 79 ? 45.330 -17.245 -12.560 1.00 55.62 79 GLY A C 1
ATOM 641 O O . GLY A 1 79 ? 44.223 -17.720 -12.334 1.00 55.62 79 GLY A O 1
ATOM 642 N N . ILE A 1 80 ? 46.461 -17.915 -12.803 1.00 58.09 80 ILE A N 1
ATOM 643 C CA . ILE A 1 80 ? 46.746 -19.333 -13.112 1.00 58.09 80 ILE A CA 1
ATOM 644 C C . ILE A 1 80 ? 46.598 -19.654 -14.609 1.00 58.09 80 ILE A C 1
ATOM 646 O O . ILE A 1 80 ? 45.508 -19.532 -15.155 1.00 58.09 80 ILE A O 1
ATOM 650 N N . GLU A 1 81 ? 47.639 -19.995 -15.365 1.00 47.12 81 GLU A N 1
ATOM 651 C CA . GLU A 1 81 ? 49.051 -20.320 -15.097 1.00 47.12 81 GLU A CA 1
ATOM 652 C C . GLU A 1 81 ? 49.847 -20.038 -16.387 1.00 47.12 81 GLU A C 1
ATOM 654 O O . GLU A 1 81 ? 49.229 -20.147 -17.476 1.00 47.12 81 GLU A O 1
#

pLDDT: mean 72.78, std 13.5, range [45.31, 89.5]

Secondary structure (DSSP, 8-state):
-PPPPHHHHHHHHHHHHHHHHTTSEESSHHHHHHHHHTT--PEEPPHHHHHHHHHHHHHHHHHSSGGGGTTTTSSS-S---

Radius of gyration: 19.37 Å; Cα contacts (8 Å, |Δi|>4): 52; chains: 1; bounding box: 68×29×32 Å

Foldseek 3Di:
DDQQDLVQLVVQLVVVCCVVCVPQADADVVVQVVVVVVVRHHHYDDPVVNVVSSVVSSVCVVVVPCPVVVVVVPDDDDDDD

Solvent-accessible surface area (backbone atoms only — not comparable to full-atom values): 4925 Å² total; per-residue (Å²): 133,84,73,81,47,72,68,54,24,50,55,46,19,54,50,54,47,48,72,74,44,71,75,58,49,20,89,40,68,74,50,31,58,52,37,44,75,74,74,39,90,40,52,60,56,51,75,66,58,53,46,52,38,39,53,50,25,45,48,49,57,64,59,70,36,69,72,66,66,63,64,80,72,76,76,88,85,87,80,88,131

Mean predicted aligned error: 11.97 Å

=== Feature glossary ===
Each block in this record encodes a different view of the same protein. In brief:

Predicted aligned error. PAE(i, j) answers: if I align the predicted and true structures on residue i, how far off (in Å) do I expect residue j to be? A block-diagonal PAE matrix with low values on the blocks and high values off-diagonal is the signature of a multi-domain protein with confidently predicted domains but uncertain inter-domain orientation.

Contact-map, Ramachandran, and PAE plots. Plot images: a contact map (which residues are close in 3D, as an N×N binary image), a Ramachandran scatter (backbone torsion angles, revealing secondary-structure composition at a glance), and — for AlphaFold structures — a PAE heatmap (pairwise prediction confidence).

Backbone torsions (φ/ψ). φ (phi) and ψ (psi) are the two rotatable backbone dihedrals per residue: φ is the C(i-1)–N–Cα–C torsion, ψ is the N–Cα–C–N(i+1) torsion, both in degrees on (−180°, 180°]. α-helical residues cluster near (−60°, −45°); β-strand residues near (−120°, +130°). A Ramachandran plot is simply a scatter of (φ, ψ) for every residue.

Foldseek 3Di. A 3Di character summarizes, for each residue, the relative orientation of the Cα frame of its nearest spatial neighbor. Because it encodes fold topology rather than chemistry, 3Di alignments detect remote structural similarity that sequence alignment misses.

Radius of gyration, Cα contacts, bounding box. Three whole-structure scalars: the radius of gyration (RMS distance of Cα from centroid, in Å), the count of Cα–Cα contacts (pairs closer than 8 Å and separated by more than four residues in sequence — i.e. tertiary, not local, contacts), and the bounding-box dimensions. Together they distinguish compact globular folds from extended fibres or disordered chains.

Sequence. Sequence gives the chain of amino acids in standard one-letter code (A=alanine, C=cysteine, …, Y=tyrosine), read N→C. It is the only feature that is directly encoded by the gene; all structural features are derived from the folded form of this sequence.

mmCIF coordinates. Atomic coordinates in PDBx/mmCIF format — the same representation the Protein Data Bank distributes. Each line of the _atom_site loop places one backbone atom in Cartesian space (units: ångströms, origin: arbitrary).

Secondary structure (3-state, P-SEA). Three-state secondary structure (P-SEA) collapses the eight DSSP classes into helix (a), strand (b), and coil (c). P-SEA assigns these from Cα geometry alone — distances and angles — without requiring backbone oxygens, so it works on any Cα trace.

InterPro / GO / CATH / organism. Functional annotations link the protein to curated databases. InterPro entries identify conserved domains and families by matching the sequence against member-database signatures (Pfam, PROSITE, CDD, …). Gene Ontology (GO) terms describe molecular function, biological process, and cellular component in a controlled vocabulary. CATH places the structure in a hierarchical fold classification (Class/Architecture/Topology/Homologous-superfamily). The organism is the source species.

B-factor. B-factor (Debye–Waller factor) reflects atomic displacement in the crystal lattice. It is an experimental observable (units Å²), not a prediction; low values mean the atom is pinned down, high values mean it moves or is heterogeneous across the crystal.

Rendered structure images. Structure images are PyMOL renders from six orthogonal camera directions. Cartoon representation draws helices as coils and strands as arrows; sticks shows the backbone as bonds; surface shows the solvent-excluded envelope. Rainbow coloring maps sequence position to hue (blue→red, N→C); chain coloring assigns a distinct color per polypeptide.

Solvent-accessible surface area. Solvent-accessible surface area (SASA) is the area in Å² traced out by the centre of a 1.4 Å probe sphere (a water molecule) rolled over the protein's van der Waals surface (Shrake–Rupley / Lee–Richards construction). Buried residues have near-zero SASA; fully exposed residues can exceed 200 Å². The total SASA scales roughly with the number of surface residues.

Secondary structure (8-state, DSSP). The SS8 string is DSSP's per-residue secondary-structure call. α-helix (H) means an i→i+4 H-bond ladder; β-strand (E) means the residue participates in a β-sheet; 3₁₀ (G) and π (I) are tighter and wider helices; T/S are turns/bends; '-' is loop.

pLDDT. For AlphaFold models, the B-factor field carries pLDDT — the model's own estimate of local accuracy on a 0–100 scale. Regions with pLDDT<50 should be treated as essentially unmodeled; they often correspond to intrinsically disordered segments.

Nearest PDB structures. Nearest PDB neighbors are the top structural matches found by Foldseek when searching this structure against the entire Protein Data Bank. Each hit reports a TM-score (0 to 1; >0.5 almost always implies the same fold) and an E-value. These are *structural* homologs — they may share no detectable sequence similarity.